Protein AF-A0A0L7KVP8-F1 (afdb_monomer_lite)

Organism: Operophtera brumata (NCBI:txid104452)

Radius of gyration: 40.0 Å; chains: 1; bounding box: 86×18×104 Å

Structure (mmCIF, N/CA/C/O backbone):
data_AF-A0A0L7KVP8-F1
#
_entry.id   AF-A0A0L7KVP8-F1
#
loop_
_atom_site.group_PDB
_atom_site.id
_atom_site.type_symbol
_atom_site.label_atom_id
_atom_site.label_alt_id
_atom_site.label_comp_id
_atom_site.label_asym_id
_atom_site.label_entity_id
_atom_site.label_seq_id
_atom_site.pdbx_PDB_ins_code
_atom_site.Cartn_x
_atom_site.Cartn_y
_atom_site.Cartn_z
_atom_site.occupancy
_atom_site.B_iso_or_equiv
_atom_site.auth_seq_id
_atom_site.auth_comp_id
_atom_site.auth_asym_id
_atom_site.auth_atom_id
_atom_site.pdbx_PDB_model_num
ATOM 1 N N . MET A 1 1 ? 46.421 0.486 -54.615 1.00 74.00 1 MET A N 1
ATOM 2 C CA . MET A 1 1 ? 45.381 1.540 -54.607 1.00 74.00 1 MET A CA 1
ATOM 3 C C . MET A 1 1 ? 43.960 0.971 -54.692 1.00 74.00 1 MET A C 1
ATOM 5 O O . MET A 1 1 ? 43.304 0.944 -53.663 1.00 74.00 1 MET A O 1
ATOM 9 N N . LYS A 1 2 ? 43.507 0.396 -55.822 1.00 84.25 2 LYS A N 1
ATOM 10 C CA . LYS A 1 2 ? 42.141 -0.175 -55.971 1.00 84.25 2 LYS A CA 1
ATOM 11 C C . LYS A 1 2 ? 41.731 -1.161 -54.860 1.00 84.25 2 LYS A C 1
ATOM 13 O O . LYS A 1 2 ? 40.620 -1.097 -54.357 1.00 84.25 2 LYS A O 1
ATOM 18 N N . ARG A 1 3 ? 42.641 -2.052 -54.450 1.00 86.94 3 ARG A N 1
ATOM 19 C CA . ARG A 1 3 ? 42.396 -3.052 -53.392 1.00 86.94 3 ARG A CA 1
ATOM 20 C C . ARG A 1 3 ? 42.222 -2.431 -51.993 1.00 86.94 3 ARG A C 1
ATOM 22 O O . ARG A 1 3 ? 41.449 -2.954 -51.209 1.00 86.94 3 ARG A O 1
ATOM 29 N N . SER A 1 4 ? 42.888 -1.304 -51.719 1.00 88.50 4 SER A N 1
ATOM 30 C CA . SER A 1 4 ? 42.744 -0.556 -50.458 1.00 88.50 4 SER A CA 1
ATOM 31 C C . SER A 1 4 ? 41.363 0.080 -50.363 1.00 88.50 4 SER A C 1
ATOM 33 O O . SER A 1 4 ? 40.665 -0.131 -49.386 1.00 88.50 4 SER A O 1
ATOM 35 N N . ILE A 1 5 ? 40.930 0.743 -51.442 1.00 87.81 5 ILE A N 1
ATOM 36 C CA . ILE A 1 5 ? 39.612 1.387 -51.533 1.00 87.81 5 ILE A CA 1
ATOM 37 C C . ILE A 1 5 ? 38.491 0.363 -51.314 1.00 87.81 5 ILE A C 1
ATOM 39 O O . ILE A 1 5 ? 37.557 0.612 -50.565 1.00 87.81 5 ILE A O 1
ATOM 43 N N . VAL A 1 6 ? 38.597 -0.823 -51.924 1.00 91.12 6 VAL A N 1
ATOM 44 C CA . VAL A 1 6 ? 37.599 -1.893 -51.743 1.00 91.12 6 VAL A CA 1
ATOM 45 C C . VAL A 1 6 ? 37.551 -2.400 -50.298 1.00 91.12 6 VAL A C 1
ATOM 47 O O . VAL A 1 6 ? 36.467 -2.689 -49.797 1.00 91.12 6 VAL A O 1
ATOM 50 N N . ASN A 1 7 ? 38.697 -2.514 -49.624 1.00 90.69 7 ASN A N 1
ATOM 51 C CA . ASN A 1 7 ? 38.734 -2.929 -48.222 1.00 90.69 7 ASN A CA 1
ATOM 52 C C . ASN A 1 7 ? 38.127 -1.866 -47.301 1.00 90.69 7 ASN A C 1
ATOM 54 O O . ASN A 1 7 ? 37.407 -2.210 -46.373 1.00 90.69 7 ASN A O 1
ATOM 58 N N . GLU A 1 8 ? 38.377 -0.593 -47.586 1.00 89.12 8 GLU A N 1
ATOM 59 C CA . GLU A 1 8 ? 37.874 0.534 -46.801 1.00 89.12 8 GLU A CA 1
ATOM 60 C C . GLU A 1 8 ? 36.354 0.689 -46.937 1.00 89.12 8 GLU A C 1
ATOM 62 O O . GLU A 1 8 ? 35.659 0.831 -45.936 1.00 89.12 8 GLU A O 1
ATOM 67 N N . VAL A 1 9 ? 35.814 0.502 -48.148 1.00 89.19 9 VAL A N 1
ATOM 68 C CA . VAL A 1 9 ? 34.359 0.414 -48.376 1.00 89.19 9 VAL A CA 1
ATOM 69 C C . VAL A 1 9 ? 33.748 -0.758 -47.601 1.00 89.19 9 VAL A C 1
ATOM 71 O O . VAL A 1 9 ? 32.739 -0.588 -46.924 1.00 89.19 9 VAL A O 1
ATOM 74 N N . ARG A 1 10 ? 34.378 -1.941 -47.634 1.00 89.56 10 ARG A N 1
ATOM 75 C CA . ARG A 1 10 ? 33.896 -3.107 -46.871 1.00 89.56 10 ARG A CA 1
ATOM 76 C C . ARG A 1 10 ? 33.939 -2.888 -45.357 1.00 89.56 10 ARG A C 1
ATOM 78 O O . ARG A 1 10 ? 33.032 -3.351 -44.671 1.00 89.56 10 ARG A O 1
ATOM 85 N N . SER A 1 11 ? 34.967 -2.205 -44.849 1.00 90.06 11 SER A N 1
ATOM 86 C CA . SER A 1 11 ? 35.065 -1.838 -43.430 1.00 90.06 11 SER A CA 1
ATOM 87 C C . SER A 1 11 ? 33.932 -0.894 -43.039 1.00 90.06 11 SER A C 1
ATOM 89 O O . SER A 1 11 ? 33.223 -1.161 -42.072 1.00 90.06 11 SER A O 1
ATOM 91 N N . GLY A 1 12 ? 33.681 0.141 -43.849 1.00 90.06 12 GLY A N 1
ATOM 92 C CA . GLY A 1 12 ? 32.577 1.078 -43.628 1.00 90.06 12 GLY A CA 1
ATOM 93 C C . GLY A 1 12 ? 31.201 0.402 -43.642 1.00 90.06 12 GLY A C 1
ATOM 94 O O . GLY A 1 12 ? 30.366 0.681 -42.782 1.00 90.06 12 GLY A O 1
ATOM 95 N N . ASP A 1 13 ? 30.973 -0.550 -44.552 1.00 92.62 13 ASP A N 1
ATOM 96 C CA . ASP A 1 13 ? 29.728 -1.329 -44.589 1.00 92.62 13 ASP A CA 1
ATOM 97 C C . ASP A 1 13 ? 29.537 -2.181 -43.324 1.00 92.62 13 ASP A C 1
ATOM 99 O O . ASP A 1 13 ? 28.415 -2.338 -42.833 1.00 92.62 13 ASP A O 1
ATOM 103 N N . GLN A 1 14 ? 30.619 -2.755 -42.789 1.00 93.56 14 GLN A N 1
ATOM 104 C CA . GLN A 1 14 ? 30.576 -3.542 -41.559 1.00 93.56 14 GLN A CA 1
ATOM 105 C C . GLN A 1 14 ? 30.306 -2.653 -40.340 1.00 93.56 14 GLN A C 1
ATOM 107 O O . GLN A 1 14 ? 29.437 -2.976 -39.529 1.00 93.56 14 GLN A O 1
ATOM 112 N N . GLU A 1 15 ? 30.980 -1.509 -40.245 1.00 93.75 15 GLU A N 1
ATOM 113 C CA . GLU A 1 15 ? 30.749 -0.512 -39.197 1.00 93.75 15 GLU A CA 1
ATOM 114 C C . GLU A 1 15 ? 29.311 0.018 -39.223 1.00 93.75 15 GLU A C 1
ATOM 116 O O . GLU A 1 15 ? 28.675 0.120 -38.173 1.00 93.75 15 GLU A O 1
ATOM 121 N N . GLY A 1 16 ? 28.746 0.263 -40.410 1.00 95.00 16 GLY A N 1
ATOM 122 C CA . GLY A 1 16 ? 27.348 0.671 -40.565 1.00 95.00 16 GLY A CA 1
ATOM 123 C C . GLY A 1 16 ? 26.352 -0.366 -40.029 1.00 95.00 16 GL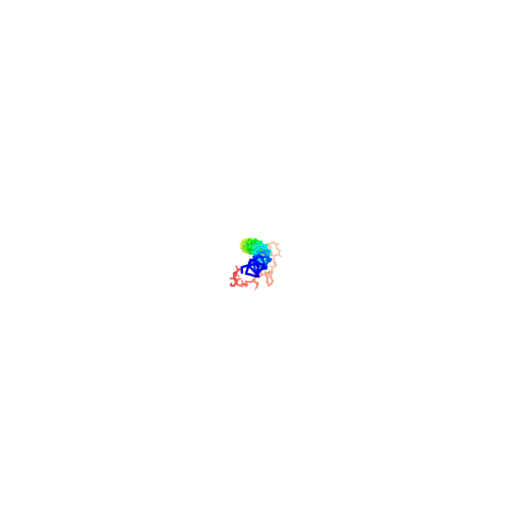Y A C 1
ATOM 124 O O . GLY A 1 16 ? 25.342 -0.006 -39.412 1.00 95.00 16 GLY A O 1
ATOM 125 N N . ARG A 1 17 ? 26.648 -1.663 -40.197 1.00 94.81 17 ARG A N 1
ATOM 126 C CA . ARG A 1 17 ? 25.837 -2.750 -39.617 1.00 94.81 17 ARG A CA 1
ATOM 127 C C . ARG A 1 17 ? 25.948 -2.778 -38.097 1.00 94.81 17 ARG A C 1
ATOM 129 O O . ARG A 1 17 ? 24.915 -2.822 -37.431 1.00 94.81 17 ARG A O 1
ATOM 136 N N . CYS A 1 18 ? 27.166 -2.702 -37.559 1.00 96.25 18 CYS A N 1
ATOM 137 C CA . CYS A 1 18 ? 27.394 -2.659 -36.113 1.00 96.25 18 CYS A CA 1
ATOM 138 C C . CYS A 1 18 ? 26.678 -1.459 -35.476 1.00 96.25 18 CYS A C 1
ATOM 140 O O . CYS A 1 18 ? 25.954 -1.617 -34.497 1.00 96.25 18 CYS A O 1
ATOM 142 N N . LEU A 1 19 ? 26.785 -0.273 -36.083 1.00 96.88 19 LEU A N 1
ATOM 143 C CA . LEU A 1 19 ? 26.108 0.936 -35.614 1.00 96.88 19 LEU A CA 1
ATOM 144 C C . LEU A 1 19 ? 24.583 0.770 -35.584 1.00 96.88 19 LEU A C 1
ATOM 146 O O . LEU A 1 19 ? 23.926 1.222 -34.646 1.00 96.88 19 LEU A O 1
ATOM 150 N N . SER A 1 20 ? 24.016 0.113 -36.596 1.00 97.31 20 SER A N 1
ATOM 151 C CA . SER A 1 20 ? 22.577 -0.159 -36.655 1.00 97.31 20 SER A CA 1
ATOM 152 C C . SER A 1 20 ? 22.134 -1.124 -35.550 1.00 97.31 20 SER A C 1
ATOM 154 O O . SER A 1 20 ? 21.079 -0.924 -34.950 1.00 97.31 20 SER A O 1
ATOM 156 N N . GLN A 1 21 ? 22.952 -2.134 -35.236 1.00 97.75 21 GLN A N 1
ATOM 157 C CA . GLN A 1 21 ? 22.695 -3.057 -34.131 1.00 97.75 21 GLN A CA 1
ATOM 158 C C . GLN A 1 21 ? 22.740 -2.342 -32.776 1.00 97.75 21 GLN A C 1
ATOM 160 O O . GLN A 1 21 ? 21.807 -2.497 -31.993 1.00 97.75 21 GLN A O 1
ATOM 165 N N . TYR A 1 22 ? 23.753 -1.506 -32.530 1.00 98.19 22 TYR A N 1
ATOM 166 C CA . TYR A 1 22 ? 23.859 -0.749 -31.278 1.00 98.19 22 TYR A CA 1
ATOM 167 C C . TYR A 1 22 ? 22.698 0.222 -31.074 1.00 98.19 22 TYR A C 1
ATOM 169 O O . TYR A 1 22 ? 22.192 0.346 -29.964 1.00 98.19 22 TYR A O 1
ATOM 177 N N . LYS A 1 23 ? 22.229 0.884 -32.140 1.00 98.19 23 LYS A N 1
ATOM 178 C CA . LYS A 1 23 ? 21.040 1.747 -32.061 1.00 98.19 23 LYS A CA 1
ATOM 179 C C . LYS A 1 23 ? 19.798 0.959 -31.657 1.00 98.19 23 LYS A C 1
ATOM 181 O O . LYS A 1 23 ? 19.079 1.387 -30.762 1.00 98.19 23 LYS A O 1
ATOM 186 N N . ARG A 1 24 ? 19.589 -0.210 -32.265 1.00 98.12 24 ARG A N 1
ATOM 187 C CA . ARG A 1 24 ? 18.464 -1.085 -31.922 1.00 98.12 24 ARG A CA 1
ATOM 188 C C . ARG A 1 24 ? 18.551 -1.595 -30.484 1.00 98.12 24 ARG A C 1
ATOM 190 O O . ARG A 1 24 ? 17.551 -1.619 -29.781 1.00 98.12 24 ARG A O 1
ATOM 197 N N . GLU A 1 25 ? 19.732 -2.011 -30.044 1.00 98.31 25 GLU A N 1
ATOM 198 C CA . GLU A 1 25 ? 19.947 -2.468 -28.669 1.00 98.31 25 GLU A CA 1
ATOM 199 C C . GLU A 1 25 ? 19.705 -1.338 -27.660 1.00 98.31 25 GLU A C 1
ATOM 201 O O . GLU A 1 25 ? 19.027 -1.536 -26.656 1.00 98.31 25 GLU A O 1
ATOM 206 N N . MET A 1 26 ? 20.153 -0.121 -27.975 1.00 98.38 26 MET A N 1
ATOM 207 C CA . MET A 1 26 ? 19.870 1.069 -27.174 1.00 98.38 26 MET A CA 1
ATOM 208 C C . MET A 1 26 ? 18.363 1.355 -27.065 1.00 98.38 26 MET A C 1
ATOM 210 O O . MET A 1 26 ? 17.895 1.693 -25.980 1.00 98.38 26 MET A O 1
ATOM 214 N N . GLU A 1 27 ? 17.596 1.212 -28.149 1.00 98.50 27 GLU A N 1
ATOM 215 C CA . GLU A 1 27 ? 16.132 1.371 -28.125 1.00 98.50 27 GLU A CA 1
ATOM 216 C C . GLU A 1 27 ? 15.459 0.334 -27.213 1.00 98.50 27 GLU A C 1
ATOM 218 O O . GLU A 1 27 ? 14.592 0.689 -26.412 1.00 98.50 27 GLU A O 1
ATOM 223 N N . LEU A 1 28 ? 15.898 -0.928 -27.272 1.00 98.50 28 LEU A N 1
ATOM 224 C CA . LEU A 1 28 ? 15.387 -1.993 -26.403 1.00 98.50 28 LEU A CA 1
ATOM 225 C C . LEU A 1 28 ? 15.676 -1.707 -24.925 1.00 98.50 28 LEU A C 1
ATOM 227 O O . LEU A 1 28 ? 14.770 -1.790 -24.099 1.00 98.50 28 LEU A O 1
ATOM 231 N N . LEU A 1 29 ? 16.901 -1.285 -24.598 1.00 98.69 29 LEU A N 1
ATOM 232 C CA . LEU A 1 29 ? 17.274 -0.907 -23.231 1.00 98.69 29 LEU A CA 1
ATOM 233 C C . LEU A 1 29 ? 16.458 0.288 -22.722 1.00 98.69 29 LEU A C 1
ATOM 235 O O . LEU A 1 29 ? 16.086 0.349 -21.550 1.00 98.69 29 LEU A O 1
ATOM 239 N N . GLN A 1 30 ? 16.153 1.255 -23.591 1.00 98.50 30 GLN A N 1
ATOM 240 C CA . GLN A 1 30 ? 15.283 2.372 -23.228 1.00 98.50 30 GLN A CA 1
ATOM 241 C C . GLN A 1 30 ? 13.856 1.906 -22.940 1.00 98.50 30 GLN A C 1
ATOM 243 O O . GLN A 1 30 ? 13.262 2.388 -21.975 1.00 98.50 30 GLN A O 1
ATOM 248 N N . GLN A 1 31 ? 13.322 0.973 -23.731 1.00 98.62 31 GLN A N 1
ATOM 249 C CA . GLN A 1 31 ? 12.001 0.394 -23.504 1.00 98.62 31 GLN A CA 1
ATOM 250 C C . GLN A 1 31 ? 11.944 -0.379 -22.179 1.00 98.62 31 GLN A C 1
ATOM 252 O O . GLN A 1 31 ? 11.033 -0.150 -21.386 1.00 98.62 31 GLN A O 1
ATOM 257 N N . GLU A 1 32 ? 12.929 -1.235 -21.909 1.00 98.62 32 GLU A N 1
ATOM 258 C CA . GLU A 1 32 ? 13.025 -2.001 -20.660 1.00 98.62 32 GLU A CA 1
ATOM 259 C C . GLU A 1 32 ? 13.110 -1.075 -19.440 1.00 98.62 32 GLU A C 1
ATOM 261 O O . GLU A 1 32 ? 12.326 -1.198 -18.499 1.00 98.62 32 GLU A O 1
ATOM 266 N N . LYS A 1 33 ? 13.965 -0.045 -19.506 1.00 98.50 33 LYS A N 1
ATOM 267 C CA . LYS A 1 33 ? 14.048 0.995 -18.471 1.00 98.50 33 LYS A CA 1
ATOM 268 C C . LYS A 1 33 ? 12.688 1.649 -18.212 1.00 98.50 33 LYS A C 1
ATOM 270 O O . LYS A 1 33 ? 12.337 1.888 -17.059 1.00 98.50 33 LYS A O 1
ATOM 275 N N . MET A 1 34 ? 11.931 1.974 -19.262 1.00 98.62 34 MET A N 1
ATOM 276 C CA . MET A 1 34 ? 10.603 2.572 -19.102 1.00 98.62 34 MET A CA 1
ATOM 277 C C . MET A 1 34 ? 9.598 1.595 -18.483 1.00 98.62 34 MET A C 1
ATOM 279 O O . MET A 1 34 ? 8.802 2.025 -17.652 1.00 98.62 34 MET A O 1
ATOM 283 N N . SER A 1 35 ? 9.668 0.305 -18.827 1.00 98.50 35 SER A N 1
ATOM 284 C CA . SER A 1 35 ? 8.852 -0.746 -18.200 1.00 98.50 35 SER A CA 1
ATOM 285 C C . SER A 1 35 ? 9.089 -0.804 -16.692 1.00 98.50 35 SER A C 1
ATOM 287 O O . SER A 1 35 ? 8.141 -0.725 -15.916 1.00 98.50 35 SER A O 1
ATOM 289 N N . HIS A 1 36 ? 10.352 -0.827 -16.260 1.00 98.56 36 HIS A N 1
ATOM 290 C CA . HIS A 1 36 ? 10.687 -0.848 -14.835 1.00 98.56 36 HIS A CA 1
ATOM 291 C C . HIS A 1 36 ? 10.266 0.420 -14.089 1.00 98.56 36 HIS A C 1
ATOM 293 O O . HIS A 1 36 ? 9.860 0.355 -12.931 1.00 98.56 36 HIS A O 1
ATOM 299 N N . VAL A 1 37 ? 10.333 1.590 -14.734 1.00 98.81 37 VAL A N 1
ATOM 300 C CA . VAL A 1 37 ? 9.821 2.834 -14.133 1.00 98.81 37 VAL A CA 1
ATOM 301 C C . VAL A 1 37 ? 8.318 2.737 -13.874 1.00 98.81 37 VAL A C 1
ATOM 303 O O . VAL A 1 37 ? 7.850 3.222 -12.845 1.00 98.81 37 VAL A O 1
ATOM 306 N N . GLU A 1 38 ? 7.563 2.112 -14.775 1.00 98.69 38 GLU A N 1
ATOM 307 C CA . GLU A 1 38 ? 6.123 1.940 -14.596 1.00 98.69 38 GLU A CA 1
ATOM 308 C C . GLU A 1 38 ? 5.795 0.896 -13.518 1.00 98.69 38 GLU A C 1
ATOM 310 O O . GLU A 1 38 ? 4.934 1.141 -12.676 1.00 98.69 38 GLU A O 1
ATOM 315 N N . GLU A 1 39 ? 6.551 -0.202 -13.445 1.00 98.69 39 GLU A N 1
ATOM 316 C CA . GLU A 1 39 ? 6.452 -1.173 -12.344 1.00 98.69 39 GLU A CA 1
ATOM 317 C C . GLU A 1 39 ? 6.693 -0.508 -10.979 1.00 98.69 39 GLU A C 1
ATOM 319 O O . GLU A 1 39 ? 5.918 -0.698 -10.041 1.00 98.69 39 GLU A O 1
ATOM 324 N N . LEU A 1 40 ? 7.724 0.337 -10.867 1.00 98.75 40 LEU A N 1
ATOM 325 C CA . LEU A 1 40 ? 8.005 1.085 -9.638 1.00 98.75 40 LEU A CA 1
ATOM 326 C C . LEU A 1 40 ? 6.876 2.056 -9.272 1.00 98.75 40 LEU A C 1
ATOM 328 O O . LEU A 1 40 ? 6.569 2.222 -8.091 1.00 98.75 40 LEU A O 1
ATOM 332 N N . ARG A 1 41 ? 6.240 2.690 -10.264 1.00 98.75 41 ARG A N 1
ATOM 333 C CA . ARG A 1 41 ? 5.069 3.548 -10.028 1.00 98.75 41 ARG A CA 1
ATOM 334 C C . ARG A 1 41 ? 3.882 2.755 -9.506 1.00 98.75 41 ARG A C 1
ATOM 336 O O . ARG A 1 41 ? 3.208 3.233 -8.597 1.00 98.75 41 ARG A O 1
ATOM 343 N N . GLN A 1 42 ? 3.649 1.561 -10.042 1.00 98.75 42 GLN A N 1
ATOM 344 C CA . GLN A 1 42 ? 2.572 0.694 -9.581 1.00 98.75 42 GLN A CA 1
ATOM 345 C C . GLN A 1 42 ? 2.813 0.221 -8.143 1.00 98.75 42 GLN A C 1
ATOM 347 O O . GLN A 1 42 ? 1.933 0.381 -7.303 1.00 98.75 42 GLN A O 1
ATOM 352 N N . ILE A 1 43 ? 4.030 -0.232 -7.822 1.00 98.62 43 ILE A N 1
ATOM 353 C CA . ILE A 1 43 ? 4.412 -0.592 -6.445 1.00 98.62 43 ILE A CA 1
ATOM 354 C C . ILE A 1 43 ? 4.198 0.594 -5.497 1.00 98.62 43 ILE A C 1
ATOM 356 O O . ILE A 1 43 ? 3.663 0.429 -4.403 1.00 98.62 43 ILE A O 1
ATOM 360 N N . HIS A 1 44 ? 4.581 1.806 -5.910 1.00 98.62 44 HIS A N 1
ATOM 361 C CA . HIS A 1 44 ? 4.362 3.003 -5.102 1.00 98.62 44 HIS A CA 1
ATOM 362 C C . HIS A 1 44 ? 2.868 3.286 -4.870 1.00 98.62 44 HIS A C 1
ATOM 364 O O . HIS A 1 44 ? 2.472 3.620 -3.754 1.00 98.62 44 HIS A O 1
ATOM 370 N N . ALA A 1 45 ? 2.030 3.128 -5.897 1.00 98.75 45 ALA A N 1
ATOM 371 C CA . ALA A 1 45 ? 0.583 3.279 -5.766 1.00 98.75 45 ALA A CA 1
ATOM 372 C C . ALA A 1 45 ? -0.018 2.243 -4.800 1.00 98.75 45 ALA A C 1
ATOM 374 O O . ALA A 1 45 ? -0.830 2.607 -3.948 1.00 98.75 45 ALA A O 1
ATOM 375 N N . ASP A 1 46 ? 0.426 0.988 -4.883 1.00 98.81 46 ASP A N 1
ATOM 376 C CA . ASP A 1 46 ? -0.026 -0.094 -4.007 1.00 98.81 46 ASP A CA 1
ATOM 377 C C . ASP A 1 46 ? 0.378 0.151 -2.545 1.00 98.81 46 ASP A C 1
ATOM 379 O O . ASP A 1 46 ? -0.437 -0.034 -1.638 1.00 98.81 46 ASP A O 1
ATOM 383 N N . ILE A 1 47 ? 1.600 0.641 -2.300 1.00 98.69 47 ILE A N 1
ATOM 384 C CA . ILE A 1 47 ? 2.056 1.037 -0.956 1.00 98.69 47 ILE A CA 1
ATOM 385 C C . ILE A 1 47 ? 1.146 2.128 -0.383 1.00 98.69 47 ILE A C 1
ATOM 387 O O . ILE A 1 47 ? 0.631 1.975 0.724 1.00 98.69 47 ILE A O 1
ATOM 391 N N . ASN A 1 48 ? 0.876 3.190 -1.146 1.00 98.69 48 ASN A N 1
ATOM 392 C CA . ASN A 1 48 ? 0.017 4.287 -0.690 1.00 98.69 48 ASN A CA 1
ATOM 393 C C . ASN A 1 48 ? -1.423 3.815 -0.399 1.00 98.69 48 ASN A C 1
ATOM 395 O O . ASN A 1 48 ? -2.075 4.292 0.539 1.00 98.69 48 ASN A O 1
ATOM 399 N N . ALA A 1 49 ? -1.936 2.868 -1.190 1.00 98.69 49 ALA A N 1
ATOM 400 C CA . ALA A 1 49 ? -3.236 2.256 -0.940 1.00 98.69 49 ALA A CA 1
ATOM 401 C C . ALA A 1 49 ? -3.234 1.467 0.380 1.00 98.69 49 ALA A C 1
ATOM 403 O O . ALA A 1 49 ? -4.141 1.638 1.197 1.00 98.69 49 ALA A O 1
ATOM 404 N N . MET A 1 50 ? -2.194 0.668 0.629 1.00 98.75 50 MET A N 1
ATOM 405 C CA . MET A 1 50 ? -2.036 -0.079 1.880 1.00 98.75 50 MET A CA 1
ATOM 406 C C . MET A 1 50 ? -1.918 0.843 3.100 1.00 98.75 50 MET A C 1
ATOM 408 O O . MET A 1 50 ? -2.601 0.612 4.096 1.00 98.75 50 MET A O 1
ATOM 412 N N . GLU A 1 51 ? -1.134 1.921 3.018 1.00 98.75 51 GLU A N 1
ATOM 413 C CA . GLU A 1 51 ? -1.035 2.933 4.082 1.00 98.75 51 GLU A CA 1
ATOM 414 C C . GLU A 1 51 ? -2.399 3.556 4.405 1.00 98.75 51 GLU A C 1
ATOM 416 O O . GLU A 1 51 ? -2.768 3.718 5.571 1.00 98.75 51 GLU A O 1
ATOM 421 N N . THR A 1 52 ? -3.192 3.848 3.372 1.00 98.50 52 THR A N 1
ATOM 422 C CA . THR A 1 52 ? -4.548 4.379 3.544 1.00 98.50 52 THR A CA 1
ATOM 423 C C . THR A 1 52 ? -5.457 3.383 4.267 1.00 98.50 52 THR A C 1
ATOM 425 O O . THR A 1 52 ? -6.189 3.773 5.179 1.00 98.50 52 THR A O 1
ATOM 428 N N . VAL A 1 53 ? -5.407 2.100 3.897 1.00 98.62 53 VAL A N 1
ATOM 429 C CA . VAL A 1 53 ? -6.203 1.039 4.537 1.00 98.62 53 VAL A CA 1
ATOM 430 C C . VAL A 1 53 ? -5.808 0.853 6.003 1.00 98.62 53 VAL A C 1
ATOM 432 O O . VAL A 1 53 ? -6.692 0.734 6.855 1.00 98.62 53 VAL A O 1
ATOM 435 N N . ILE A 1 54 ? -4.508 0.866 6.314 1.00 98.50 54 ILE A N 1
ATOM 436 C CA . ILE A 1 54 ? -4.006 0.774 7.693 1.00 98.50 54 ILE A CA 1
ATOM 437 C C . ILE A 1 54 ? -4.566 1.929 8.521 1.00 98.50 54 ILE A C 1
ATOM 439 O O . ILE A 1 54 ? -5.251 1.688 9.514 1.00 98.50 54 ILE A O 1
ATOM 443 N N . LYS A 1 55 ? -4.396 3.170 8.052 1.00 98.50 55 LYS A N 1
ATOM 444 C CA . LYS A 1 55 ? -4.885 4.362 8.752 1.00 98.50 55 LYS A CA 1
ATOM 445 C C . LYS A 1 55 ? -6.395 4.314 9.001 1.00 98.50 55 LYS A C 1
ATOM 447 O O . LYS A 1 55 ? -6.862 4.585 10.104 1.00 98.50 55 LYS A O 1
ATOM 452 N N . GLN A 1 56 ? -7.179 3.939 7.990 1.00 98.31 56 GLN A N 1
ATOM 453 C CA . GLN A 1 56 ? -8.633 3.804 8.134 1.00 98.31 56 GLN A CA 1
ATOM 454 C C . GLN A 1 56 ? -9.019 2.717 9.145 1.00 98.31 56 GLN A C 1
ATOM 456 O O . GLN A 1 56 ? -10.003 2.862 9.875 1.00 98.31 56 GLN A O 1
ATOM 461 N N . THR A 1 57 ? -8.252 1.628 9.196 1.00 98.12 57 THR A N 1
ATOM 462 C CA . THR A 1 57 ? -8.481 0.524 10.132 1.00 98.12 57 THR A CA 1
ATOM 463 C C . THR A 1 57 ? -8.167 0.944 11.564 1.00 98.12 57 THR A C 1
ATOM 465 O O . THR A 1 57 ? -8.980 0.690 12.453 1.00 98.12 57 THR A O 1
ATOM 468 N N . GLU A 1 58 ? -7.056 1.648 11.781 1.00 97.81 58 GLU A N 1
ATOM 469 C CA . GLU A 1 58 ? -6.688 2.225 13.078 1.00 97.81 58 GLU A CA 1
ATOM 470 C C . GLU A 1 58 ? -7.762 3.202 13.572 1.00 97.81 58 GLU A C 1
ATOM 472 O O . GLU A 1 58 ? -8.288 3.040 14.673 1.00 97.81 58 GLU A O 1
ATOM 477 N N . GLU A 1 59 ? -8.188 4.148 12.728 1.00 97.81 59 GLU A N 1
ATOM 478 C CA . GLU A 1 59 ? -9.263 5.088 13.067 1.00 97.81 59 GLU A CA 1
ATOM 479 C C . GLU A 1 59 ? -10.579 4.364 13.403 1.00 97.81 59 GLU A C 1
ATOM 481 O O . GLU A 1 59 ? -11.291 4.740 14.341 1.00 97.81 59 GLU A O 1
ATOM 486 N N . SER A 1 60 ? -10.918 3.310 12.656 1.00 97.69 60 SER A N 1
ATOM 487 C CA . SER A 1 60 ? -12.098 2.478 12.917 1.00 97.69 60 SER A CA 1
ATOM 488 C C . SER A 1 60 ? -11.995 1.753 14.260 1.00 97.69 60 SER A C 1
ATOM 490 O O . SER A 1 60 ? -12.968 1.716 15.019 1.00 97.69 60 SER A O 1
ATOM 492 N N . MET A 1 61 ? -10.817 1.224 14.596 1.00 96.81 61 MET A N 1
AT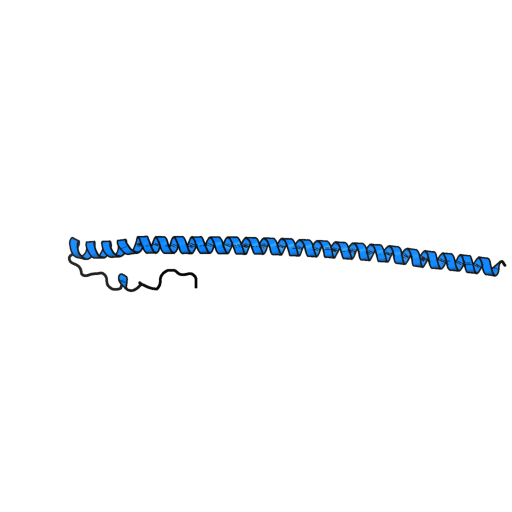OM 493 C CA . MET A 1 61 ? -10.554 0.573 15.877 1.00 96.81 61 MET A CA 1
ATOM 494 C C . MET A 1 61 ? -10.688 1.559 17.039 1.00 96.81 61 MET A C 1
ATOM 496 O O . MET A 1 61 ? -11.407 1.268 17.996 1.00 96.81 61 MET A O 1
ATOM 500 N N . THR A 1 62 ? -10.101 2.754 16.931 1.00 95.75 62 THR A N 1
ATOM 501 C CA . THR A 1 62 ? -10.242 3.810 17.944 1.00 95.75 62 THR A CA 1
ATOM 502 C C . THR A 1 62 ? -11.710 4.178 18.171 1.00 95.75 62 THR A C 1
ATOM 504 O O . THR A 1 62 ? -12.155 4.280 19.316 1.00 95.75 62 THR A O 1
ATOM 507 N N . ARG A 1 63 ? -12.503 4.316 17.099 1.00 96.69 63 ARG A N 1
ATOM 508 C CA . ARG A 1 63 ? -13.948 4.591 17.207 1.00 96.69 63 ARG A CA 1
ATOM 509 C C . ARG A 1 63 ? -14.703 3.453 17.890 1.00 96.69 63 ARG A C 1
ATOM 511 O O . ARG A 1 63 ? -15.572 3.715 18.717 1.00 96.69 63 ARG A O 1
ATOM 518 N N . LYS A 1 64 ? -14.389 2.196 17.558 1.00 95.50 64 LYS A N 1
ATOM 519 C CA . LYS A 1 64 ? -15.012 1.021 18.188 1.00 95.50 64 LYS A CA 1
ATOM 520 C C . LYS A 1 64 ? -14.705 0.956 19.679 1.00 95.50 64 LYS A C 1
ATOM 522 O O . LYS A 1 64 ? -15.632 0.762 20.457 1.00 95.50 64 LYS A O 1
ATOM 527 N N . LEU A 1 65 ? -13.449 1.174 20.068 1.00 94.19 65 LEU A N 1
ATOM 528 C CA . LEU A 1 65 ? -13.041 1.214 21.474 1.00 94.19 65 LEU A CA 1
ATOM 529 C C . LEU A 1 65 ? -13.761 2.335 22.227 1.00 94.19 65 LEU A C 1
ATOM 531 O O . LEU A 1 65 ? -14.367 2.079 23.258 1.00 94.19 65 LEU A O 1
ATOM 535 N N . SER A 1 66 ? -13.796 3.548 21.670 1.00 94.38 66 SER A N 1
ATOM 536 C CA . SER A 1 66 ? -14.523 4.672 22.275 1.00 94.38 66 SER A CA 1
ATOM 537 C C . SER A 1 66 ? -16.019 4.379 22.448 1.00 94.38 66 SER A C 1
ATOM 539 O O . SER A 1 66 ? -16.583 4.647 23.509 1.00 94.38 66 SER A O 1
ATOM 541 N N . ASN A 1 67 ? -16.660 3.780 21.440 1.00 95.19 67 ASN A N 1
ATOM 542 C CA . ASN A 1 67 ? -18.061 3.376 21.532 1.00 95.19 67 ASN A CA 1
ATOM 543 C C . ASN A 1 67 ? -18.281 2.299 22.599 1.00 95.19 67 ASN A C 1
ATOM 545 O O . ASN A 1 67 ? -19.258 2.381 23.338 1.00 95.19 67 ASN A O 1
ATOM 549 N N . ALA A 1 68 ? -17.396 1.305 22.680 1.00 93.25 68 ALA A N 1
ATOM 550 C CA . ALA A 1 68 ? -17.486 0.244 23.673 1.00 93.25 68 ALA A CA 1
ATOM 551 C C . ALA A 1 68 ? 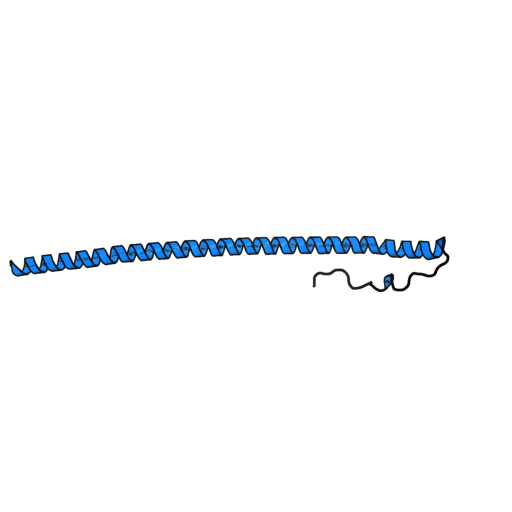-17.323 0.799 25.096 1.00 93.25 68 ALA A C 1
ATOM 553 O O . ALA A 1 68 ? -18.119 0.461 25.969 1.00 93.25 68 ALA A O 1
ATOM 554 N N . SER A 1 69 ? -16.370 1.711 25.314 1.00 91.25 69 SER A N 1
ATOM 555 C CA . SER A 1 69 ? -16.188 2.387 26.603 1.00 91.25 69 SER A CA 1
ATOM 556 C C . SER A 1 69 ? -17.421 3.192 27.003 1.00 91.25 69 SER A C 1
ATOM 558 O O . SER A 1 69 ? -17.883 3.062 28.133 1.00 91.25 69 SER A O 1
ATOM 560 N N . ARG A 1 70 ? -18.019 3.950 26.072 1.00 93.06 70 ARG A N 1
ATOM 561 C CA . ARG A 1 7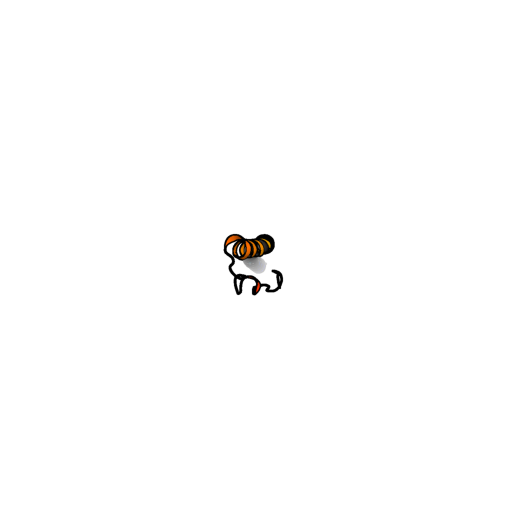0 ? -19.263 4.689 26.342 1.00 93.06 70 ARG A CA 1
ATOM 562 C C . ARG A 1 70 ? -20.421 3.754 26.696 1.00 93.06 70 ARG A C 1
ATOM 564 O O . ARG A 1 70 ? -21.116 3.990 27.671 1.00 93.06 70 ARG A O 1
ATOM 571 N N . LEU A 1 71 ? -20.608 2.669 25.942 1.00 91.38 71 LEU A N 1
ATOM 572 C CA . LEU A 1 71 ? -21.649 1.679 26.242 1.00 91.38 71 LEU A CA 1
ATOM 573 C C . LEU A 1 71 ? -21.443 1.029 27.613 1.00 91.38 71 LEU A C 1
ATOM 575 O O . LEU A 1 71 ? -22.412 0.776 28.324 1.00 91.38 71 LEU A O 1
ATOM 579 N N . HIS A 1 72 ? -20.194 0.769 27.995 1.00 88.56 72 HIS A N 1
ATOM 580 C CA . HIS A 1 72 ? -19.868 0.257 29.320 1.00 88.56 72 HIS A CA 1
ATOM 581 C C . HIS A 1 72 ? -20.201 1.277 30.424 1.00 88.56 72 HIS A C 1
ATOM 583 O O . HIS A 1 72 ? -20.787 0.906 31.444 1.00 88.56 72 HIS A O 1
ATOM 589 N N . GLU A 1 73 ? -19.881 2.558 30.216 1.00 89.56 73 GLU A N 1
ATOM 590 C CA . GLU A 1 73 ? -20.260 3.651 31.122 1.00 89.56 73 GLU A CA 1
ATOM 591 C C . GLU A 1 73 ? -21.782 3.782 31.270 1.00 89.56 73 GLU A C 1
ATOM 593 O O . GLU A 1 73 ? -22.257 3.915 32.396 1.00 89.56 73 GLU A O 1
ATOM 598 N N . ASP A 1 74 ? -22.540 3.657 30.175 1.00 90.88 74 ASP A N 1
ATOM 599 C CA . ASP A 1 74 ? -24.009 3.701 30.170 1.00 90.88 74 ASP A CA 1
ATOM 600 C C . ASP A 1 74 ? -24.638 2.457 30.833 1.00 90.88 74 ASP A C 1
ATOM 602 O O . ASP A 1 74 ? -25.666 2.542 31.509 1.00 90.88 74 ASP A O 1
ATOM 606 N N . TYR A 1 75 ? -24.026 1.281 30.669 1.00 88.88 75 TYR A N 1
ATOM 607 C CA . TYR A 1 75 ? -24.536 0.017 31.210 1.00 88.88 75 TYR A CA 1
ATOM 608 C C . TYR A 1 75 ? -24.390 -0.076 32.735 1.00 88.88 75 TYR A C 1
ATOM 610 O O . TYR A 1 75 ? -25.250 -0.640 33.417 1.00 88.88 75 TYR A O 1
ATOM 618 N N . ARG A 1 76 ? -23.323 0.500 33.297 1.00 86.12 76 ARG A N 1
ATOM 619 C CA . ARG A 1 76 ? -23.026 0.443 34.737 1.00 86.12 76 ARG A CA 1
ATOM 620 C C . ARG A 1 76 ? -24.152 0.989 35.639 1.00 86.12 76 ARG A C 1
ATOM 622 O O . ARG A 1 76 ? -24.546 0.265 36.556 1.00 86.12 76 ARG A O 1
ATOM 629 N N . PRO A 1 77 ? -24.703 2.205 35.429 1.00 90.88 77 PRO A N 1
ATOM 630 C CA . PRO A 1 77 ? -25.817 2.708 36.233 1.00 90.88 77 PRO A CA 1
ATOM 631 C C . PRO A 1 77 ? -27.096 1.894 36.016 1.00 90.88 77 PRO A C 1
ATOM 633 O O . PRO A 1 77 ? -27.822 1.649 36.977 1.00 90.88 77 PRO A O 1
ATOM 636 N N . LEU A 1 78 ? -27.332 1.381 34.803 1.00 91.25 78 LEU A N 1
ATOM 637 C CA . LEU A 1 78 ? -28.504 0.556 34.510 1.00 91.25 78 LEU A CA 1
ATOM 638 C C . LEU A 1 78 ? -28.526 -0.729 35.354 1.00 91.25 78 LEU A C 1
ATOM 640 O O . LEU A 1 78 ? -29.573 -1.100 35.886 1.00 91.25 78 LEU A O 1
ATOM 644 N N . LYS A 1 79 ? -27.370 -1.379 35.560 1.00 89.81 79 LYS A N 1
ATOM 645 C CA . LYS A 1 79 ? -27.258 -2.522 36.489 1.00 89.81 79 LYS A CA 1
ATOM 646 C C . LYS A 1 79 ? -27.709 -2.152 37.905 1.00 89.81 79 LYS A C 1
ATOM 648 O O . LYS A 1 79 ? -28.390 -2.934 38.568 1.00 89.81 79 LYS A O 1
ATOM 653 N N . ALA A 1 80 ? -27.327 -0.963 38.373 1.00 89.12 80 ALA A N 1
ATOM 654 C CA . ALA A 1 80 ? -27.698 -0.481 39.698 1.00 89.12 80 ALA A CA 1
ATOM 655 C C . ALA A 1 80 ? -29.202 -0.173 39.797 1.00 89.12 80 ALA A C 1
ATOM 657 O O . ALA A 1 80 ? -29.825 -0.512 40.804 1.00 89.12 80 ALA A O 1
ATOM 658 N N . GLU A 1 81 ? -29.798 0.407 38.753 1.00 92.56 81 GLU A N 1
ATOM 659 C CA . GLU A 1 81 ? -31.243 0.653 38.675 1.00 92.56 81 GLU A CA 1
ATOM 660 C C . GLU A 1 81 ? -32.056 -0.647 38.671 1.00 92.56 81 GLU A C 1
ATOM 662 O O . GLU A 1 81 ? -33.051 -0.751 39.390 1.00 92.56 81 GLU A O 1
ATOM 667 N N . VAL A 1 82 ? -31.613 -1.676 37.941 1.00 92.62 82 VAL A N 1
ATOM 668 C CA . VAL A 1 82 ? -32.256 -3.004 37.946 1.00 92.62 82 VAL A CA 1
ATOM 669 C C . VAL A 1 82 ? -32.291 -3.590 39.360 1.00 92.62 82 VAL A C 1
ATOM 671 O O . VAL A 1 82 ? -33.336 -4.062 39.815 1.00 92.62 82 VAL A O 1
ATOM 674 N N . ASP A 1 83 ? -31.179 -3.519 40.093 1.00 92.38 83 ASP A N 1
ATOM 675 C CA . ASP A 1 83 ? -31.120 -3.988 41.481 1.00 92.38 83 ASP A CA 1
ATOM 676 C C . ASP A 1 83 ? -31.941 -3.132 42.449 1.00 92.38 83 ASP A C 1
ATOM 678 O O . ASP A 1 83 ? -32.428 -3.635 43.469 1.00 92.38 83 ASP A O 1
ATOM 682 N N . LEU A 1 84 ? -32.077 -1.835 42.168 1.00 93.00 84 LEU A N 1
ATOM 683 C CA . LEU A 1 84 ? -32.937 -0.939 42.930 1.00 93.00 84 LEU A CA 1
ATOM 684 C C . LEU A 1 84 ? -34.403 -1.347 42.763 1.00 93.00 84 LEU A C 1
ATOM 686 O O . LEU A 1 84 ? -35.088 -1.562 43.760 1.00 93.00 84 LEU A O 1
ATOM 690 N N . LEU A 1 85 ? -34.857 -1.532 41.521 1.00 93.31 85 LEU A N 1
ATOM 691 C CA . LEU A 1 85 ? -36.225 -1.939 41.197 1.00 93.31 85 LEU A CA 1
ATOM 692 C C . LEU A 1 85 ? -36.559 -3.325 41.760 1.00 93.31 85 LEU A C 1
ATOM 694 O O . LEU A 1 85 ? -37.617 -3.503 42.364 1.00 93.31 85 LEU A O 1
ATOM 698 N N . ARG A 1 86 ? -35.647 -4.301 41.637 1.00 93.88 86 ARG A N 1
ATOM 699 C CA . ARG A 1 86 ? -35.831 -5.643 42.222 1.00 93.88 86 ARG A CA 1
ATOM 700 C C . ARG A 1 86 ? -36.087 -5.581 43.724 1.00 93.88 86 ARG A C 1
ATOM 702 O O . ARG A 1 86 ? -37.020 -6.216 44.211 1.00 93.88 86 ARG A O 1
ATOM 709 N N . ARG A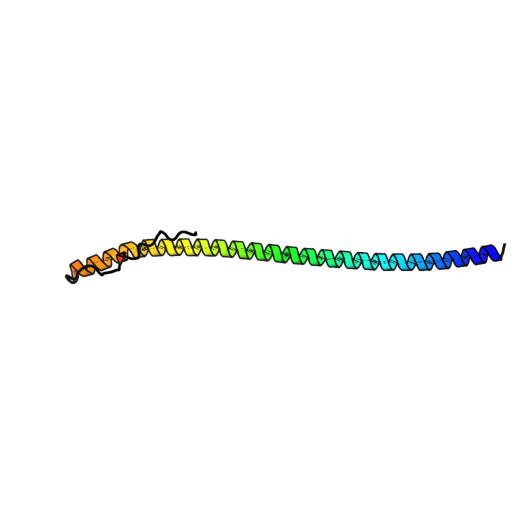 1 87 ? -35.298 -4.786 44.448 1.00 93.31 87 ARG A N 1
ATOM 710 C CA . ARG A 1 87 ? -35.418 -4.668 45.905 1.00 93.31 87 ARG A CA 1
ATOM 711 C C . ARG A 1 87 ? -36.619 -3.827 46.325 1.00 93.31 87 ARG A C 1
ATOM 713 O O . ARG A 1 87 ? -37.374 -4.251 47.192 1.00 93.31 87 ARG A O 1
ATOM 720 N N . GLN A 1 88 ? -36.807 -2.654 45.723 1.00 93.50 88 GLN A N 1
ATOM 721 C CA . GLN A 1 88 ? -37.821 -1.689 46.158 1.00 93.50 88 GLN A CA 1
ATOM 722 C C . GLN A 1 88 ? -39.230 -2.024 45.670 1.00 93.50 88 GLN A C 1
ATOM 724 O O . GLN A 1 88 ? -40.188 -1.808 46.405 1.00 93.50 88 GLN A O 1
ATOM 729 N N . CYS A 1 89 ? -39.372 -2.543 44.449 1.00 92.81 89 CYS A N 1
ATOM 730 C CA . CYS A 1 89 ? -40.684 -2.806 43.860 1.00 92.81 89 CYS A CA 1
ATOM 731 C C . CYS A 1 89 ? -41.138 -4.255 44.051 1.00 92.81 89 CYS A C 1
ATOM 733 O O . CYS A 1 89 ? -42.337 -4.501 44.136 1.00 92.81 89 CYS A O 1
ATOM 735 N N . LEU A 1 90 ? -40.201 -5.209 44.095 1.00 93.38 90 LEU A N 1
ATOM 736 C CA . LEU A 1 90 ? -40.518 -6.643 44.111 1.00 93.38 90 LEU A CA 1
ATOM 737 C C . LEU A 1 90 ? -40.097 -7.355 45.406 1.00 93.38 90 LEU A C 1
ATOM 739 O O . LEU A 1 90 ? -40.455 -8.515 45.589 1.00 93.38 90 LEU A O 1
ATOM 743 N N . GLY A 1 91 ? -39.340 -6.698 46.294 1.00 91.62 91 GLY A N 1
ATOM 744 C CA . GLY A 1 91 ? -38.816 -7.318 47.518 1.00 91.62 91 GLY A CA 1
ATOM 745 C C . GLY A 1 91 ? -37.836 -8.467 47.257 1.00 91.62 91 GLY A C 1
ATOM 746 O O . GLY A 1 91 ? -37.593 -9.279 48.146 1.00 91.62 91 GLY A O 1
ATOM 747 N N . LEU A 1 92 ? -37.297 -8.559 46.038 1.00 92.44 92 LEU A N 1
ATOM 748 C CA . LEU A 1 92 ? -36.354 -9.596 45.637 1.00 92.44 92 LEU A CA 1
ATOM 749 C C . LEU A 1 92 ? -34.925 -9.188 45.990 1.00 92.44 92 LEU A C 1
ATOM 751 O O . LEU A 1 92 ? -34.577 -8.006 45.989 1.00 92.44 92 LEU A O 1
ATOM 755 N N . GLU A 1 93 ? -34.071 -10.181 46.214 1.00 88.19 93 GLU A N 1
ATOM 756 C CA . GLU A 1 93 ? -32.635 -9.962 46.366 1.00 88.19 93 GLU A CA 1
ATOM 757 C C . GLU A 1 93 ? -31.985 -9.475 45.058 1.00 88.19 93 GLU A C 1
ATOM 759 O O . GLU A 1 93 ? -32.559 -9.567 43.958 1.00 88.19 93 GLU A O 1
ATOM 764 N N . ARG A 1 94 ? -30.763 -8.942 45.198 1.00 86.50 94 ARG A N 1
ATOM 765 C CA . ARG A 1 94 ? -29.908 -8.500 44.088 1.00 86.50 94 ARG A CA 1
ATOM 766 C C . ARG A 1 94 ? -29.798 -9.597 43.029 1.00 86.50 94 ARG A C 1
ATOM 768 O O . ARG A 1 94 ? -29.797 -10.776 43.375 1.00 86.50 94 ARG A O 1
ATOM 775 N N . LEU A 1 95 ? -29.709 -9.224 41.754 1.00 85.44 95 LEU A N 1
ATOM 776 C CA . LEU A 1 95 ? -29.469 -10.220 40.714 1.00 85.44 95 LEU A CA 1
ATOM 777 C C . LEU A 1 95 ? -28.047 -10.806 40.879 1.00 85.44 95 LEU A C 1
ATOM 779 O O . LEU A 1 95 ? -27.092 -10.021 40.887 1.00 85.44 95 LEU A O 1
ATOM 783 N N . PRO A 1 96 ? -27.892 -12.137 41.031 1.00 81.75 96 PRO A N 1
ATOM 784 C CA . PRO A 1 96 ? -26.578 -12.780 41.063 1.00 81.75 96 PRO A CA 1
ATOM 785 C C . PRO A 1 96 ? -25.820 -12.530 39.757 1.00 81.75 96 PRO A C 1
ATOM 787 O O . PRO A 1 96 ? -26.444 -12.330 38.715 1.00 81.75 96 PRO A O 1
ATOM 790 N N . ASP A 1 97 ? -24.492 -12.503 39.825 1.00 80.44 97 ASP A N 1
ATOM 791 C CA . ASP A 1 97 ? -23.565 -12.425 38.684 1.00 80.44 97 ASP A CA 1
ATOM 792 C C . ASP A 1 97 ? -23.616 -11.126 37.849 1.00 80.44 97 ASP A C 1
ATOM 794 O O . ASP A 1 97 ? -22.698 -10.832 37.086 1.00 80.44 97 ASP A O 1
ATOM 798 N N . LEU A 1 98 ? -24.622 -10.261 38.044 1.00 80.00 98 LEU A N 1
ATOM 799 C CA . LEU A 1 98 ? -24.793 -9.010 37.288 1.00 80.00 98 LEU A CA 1
ATOM 800 C C . LEU A 1 98 ? -23.575 -8.076 37.400 1.00 80.00 98 LEU A C 1
ATOM 802 O O . LEU A 1 98 ? -23.292 -7.300 36.486 1.00 80.00 98 LEU A O 1
ATOM 806 N N . HIS A 1 99 ? -22.844 -8.150 38.512 1.00 75.50 99 HIS A N 1
ATOM 807 C CA . HIS A 1 99 ? -21.687 -7.298 38.811 1.00 75.50 99 HIS A CA 1
ATOM 808 C C . HIS A 1 99 ? -20.347 -8.034 38.706 1.00 75.50 99 HIS A C 1
ATOM 810 O O . HIS A 1 99 ? -19.319 -7.420 38.950 1.00 75.50 99 HIS A O 1
ATOM 816 N N . GLU A 1 100 ? -20.340 -9.317 38.338 1.00 63.62 100 GLU A N 1
ATOM 817 C CA . GLU A 1 100 ? -19.118 -10.136 38.306 1.00 63.62 100 GLU A CA 1
ATOM 818 C C . GLU A 1 100 ? -18.284 -9.933 37.028 1.00 63.62 100 GLU A C 1
ATOM 820 O O . GLU A 1 100 ? -17.080 -10.169 37.030 1.00 63.62 100 GLU A O 1
ATOM 825 N N . GLU A 1 101 ? -18.881 -9.386 35.964 1.00 59.38 101 GLU A N 1
ATOM 826 C CA . GLU A 1 101 ? -18.191 -8.983 34.726 1.00 59.38 101 GLU A CA 1
ATOM 827 C C . GLU A 1 101 ? -17.434 -7.640 34.845 1.00 59.38 101 GLU A C 1
ATOM 829 O O . GLU A 1 101 ? -17.255 -6.941 33.847 1.00 59.38 101 GLU A O 1
ATOM 834 N N . GLU A 1 102 ? -16.975 -7.233 36.034 1.00 57.50 102 GLU A N 1
ATOM 835 C CA . GLU A 1 102 ? -15.992 -6.141 36.168 1.00 57.50 102 GLU A CA 1
ATOM 836 C C . GLU A 1 102 ? -14.598 -6.622 35.711 1.00 57.50 102 GLU A C 1
ATOM 838 O O . GL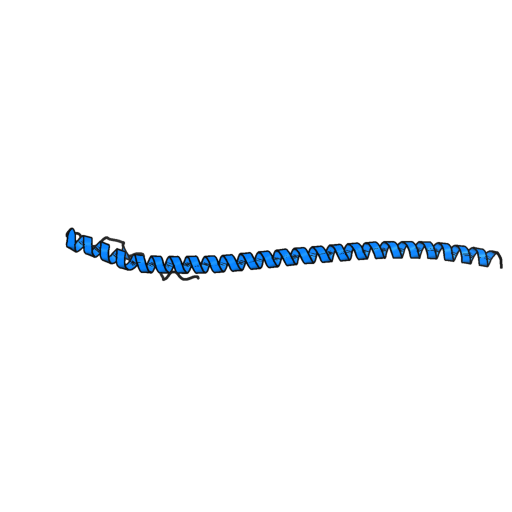U A 1 102 ? -13.618 -6.607 36.451 1.00 57.50 102 GLU A O 1
ATOM 843 N N . GLY A 1 103 ? -14.510 -7.094 34.466 1.00 57.22 103 GLY A N 1
ATOM 844 C CA . GLY A 1 103 ? -13.244 -7.246 33.765 1.00 57.22 103 GLY A CA 1
ATOM 845 C C . GLY A 1 103 ? -12.611 -5.876 33.524 1.00 57.22 103 GLY A C 1
ATOM 846 O O . GLY A 1 103 ? -13.306 -4.859 33.472 1.00 57.22 103 GLY A O 1
ATOM 847 N N . SER A 1 104 ? -11.282 -5.864 33.411 1.00 56.12 104 SER A N 1
ATOM 848 C CA . SER A 1 104 ? -10.434 -4.695 33.165 1.00 56.12 104 SER A CA 1
ATOM 849 C C . SER A 1 104 ? -11.058 -3.680 32.192 1.00 56.12 104 SER A C 1
ATOM 851 O O . SER A 1 104 ? -11.758 -4.089 31.261 1.00 56.12 104 SER A O 1
ATOM 853 N N . PRO A 1 105 ? -10.789 -2.365 32.358 1.00 61.00 105 PRO A N 1
ATOM 854 C CA . PRO A 1 105 ? -11.238 -1.351 31.404 1.00 61.00 105 PRO A CA 1
ATOM 855 C C . PRO A 1 105 ? -10.927 -1.793 29.974 1.00 61.00 105 PRO A C 1
ATOM 857 O O . PRO A 1 105 ? -9.905 -2.436 29.746 1.00 61.00 105 PRO A O 1
ATOM 860 N N . ILE A 1 106 ? -11.809 -1.459 29.025 1.00 65.75 106 ILE A N 1
ATOM 861 C CA . ILE A 1 106 ? -11.623 -1.779 27.606 1.00 65.75 106 ILE A CA 1
ATOM 862 C C . ILE A 1 106 ? -10.374 -1.036 27.116 1.00 65.75 106 ILE A C 1
ATOM 864 O O . ILE A 1 106 ? -10.441 0.113 26.680 1.00 65.75 106 ILE A O 1
ATOM 868 N N . THR A 1 107 ? -9.217 -1.672 27.255 1.00 59.00 107 THR A N 1
ATOM 869 C CA . THR A 1 107 ? -7.922 -1.153 26.836 1.00 59.00 107 THR A CA 1
ATOM 870 C C . THR A 1 107 ? -7.534 -1.808 25.519 1.00 59.00 107 THR A C 1
ATOM 872 O O . THR A 1 107 ? -7.702 -3.021 25.378 1.00 59.00 107 THR A O 1
ATOM 875 N N . PRO A 1 108 ? -7.004 -1.047 24.548 1.00 57.09 108 PRO A N 1
ATOM 876 C CA . PRO A 1 108 ? -6.153 -1.664 23.543 1.00 57.09 108 PRO A CA 1
ATOM 877 C C . PRO A 1 108 ? -4.939 -2.253 24.284 1.00 57.09 108 PRO A C 1
ATOM 879 O O . PRO A 1 108 ? -4.377 -1.561 25.133 1.00 57.09 108 PRO A O 1
ATOM 882 N N . GLU A 1 109 ? -4.610 -3.528 24.050 1.00 50.47 109 GLU A N 1
ATOM 883 C CA . GLU A 1 109 ? -3.342 -4.116 24.528 1.00 50.47 109 GLU A CA 1
ATOM 884 C C . GLU A 1 109 ? -2.126 -3.303 24.064 1.00 50.47 109 GLU A C 1
ATOM 886 O O . GLU A 1 109 ? -2.167 -2.762 22.931 1.00 50.47 109 GLU A O 1
#

pLDDT: mean 90.58, std 11.41, range [50.47, 98.81]

Sequence (109 aa):
MKRSIVNEVRSGDQEGRCLSQYKREMELLQQEKMSHVEELRQIHADINAMETVIKQTEESMTRKLSNASRLHEDYRPLKAEVDLLRRQCLGLERLPDLHEEEGSPITPE

Foldseek 3Di:
DVVVVVVVVVVVVVVVVVVVVVVVVVVVVVVVVVVVVVVVVVVVVVVVVVVVVVVVVVVVVVVVLVVVLVVVVVVVVVLVVVQVCCCPVVVHHRDPPSPVPPDDRSDDD

Secondary structure (DSSP, 8-state):
-HHHHHHHHHHHHHHHHHHHHHHHHHHHHHHHHHHHHHHHHHHHHHHHHHHHHHHHHHHHHHHHHHHHHHHHHHHHHHHHHHHHHHHHHH-PPPPTTTTTT--------

InterPro domains:
  IPR018482 Zinc finger C4H2 domain-containing protein [PF10146] (2-108)
  IPR018482 Zinc finger C4H2 domain-containing protein [PTHR31058] (1-106)